Protein AF-F8F1L2-F1 (afdb_monomer_lite)

Radius of gyration: 29.19 Å; chains: 1; bounding box: 70×39×84 Å

Organism: Gracilinema caldarium (strain ATCC 51460 / DSM 7334 / H1) (NCBI:txid744872)

Foldseek 3Di:
DDPVVVVVVVVVVVVVVVVVVVVVVVVVVVVCCVQQPPPCPPPVVVVVVVLVCVLVVLVVCCVVVVPDDPVVNVVVSVVSVVVVVVVVVVVCPSNVVVVVVVVVVVVVVVVVVVVVVVVVVVVVVVVVD

Structure (mmCIF, N/CA/C/O backbone):
data_AF-F8F1L2-F1
#
_entry.id   AF-F8F1L2-F1
#
loop_
_atom_site.group_PDB
_atom_site.id
_atom_site.type_symbol
_atom_site.label_atom_id
_atom_site.label_alt_id
_atom_site.label_comp_id
_atom_site.label_asym_id
_atom_site.label_entity_id
_atom_site.label_seq_id
_atom_site.pdbx_PDB_ins_code
_atom_site.Cartn_x
_atom_site.Cartn_y
_atom_site.Cartn_z
_atom_site.occupancy
_atom_site.B_iso_or_equiv
_atom_site.auth_seq_id
_atom_site.auth_comp_id
_atom_site.auth_asym_id
_atom_site.auth_atom_id
_atom_site.pdbx_PDB_model_num
ATOM 1 N N . MET A 1 1 ? -44.943 -25.318 29.720 1.00 54.41 1 MET A N 1
ATOM 2 C CA . MET A 1 1 ? -43.682 -25.166 28.977 1.00 54.41 1 MET A CA 1
ATOM 3 C C . MET A 1 1 ? -42.663 -26.054 29.656 1.00 54.41 1 MET A C 1
ATOM 5 O O . MET A 1 1 ? -42.315 -25.811 30.809 1.00 54.41 1 MET A O 1
ATOM 9 N N . THR A 1 2 ? -42.342 -27.172 29.024 1.00 74.06 2 THR A N 1
ATOM 10 C CA . THR A 1 2 ? -41.527 -28.248 29.610 1.00 74.06 2 THR A CA 1
ATOM 11 C C . THR A 1 2 ? -40.049 -27.860 29.503 1.00 74.06 2 THR A C 1
ATOM 13 O O . THR A 1 2 ? -39.676 -27.162 28.564 1.00 74.06 2 THR A O 1
ATOM 16 N N . LYS A 1 3 ? -39.186 -28.265 30.448 1.00 70.69 3 LYS A N 1
ATOM 17 C CA . LYS A 1 3 ? -37.759 -27.861 30.466 1.00 70.69 3 LYS A CA 1
ATOM 18 C C . LYS A 1 3 ? -37.030 -28.125 29.137 1.00 70.69 3 LYS A C 1
ATOM 20 O O . LYS A 1 3 ? -36.189 -27.319 28.764 1.00 70.69 3 LYS A O 1
ATOM 25 N N . GLU A 1 4 ? -37.412 -29.183 28.420 1.00 74.00 4 GLU A N 1
ATOM 26 C CA . GLU A 1 4 ? -36.894 -29.526 27.085 1.00 74.00 4 GLU A CA 1
ATOM 27 C C . GLU A 1 4 ? -37.226 -28.487 26.000 1.00 74.00 4 GLU A C 1
ATOM 29 O O . GLU A 1 4 ? -36.390 -28.202 25.144 1.00 74.00 4 GLU A O 1
ATOM 34 N N . GLU A 1 5 ? -38.411 -27.868 26.048 1.00 70.94 5 GLU A N 1
ATOM 35 C CA . GLU A 1 5 ? -38.801 -26.811 25.102 1.00 70.94 5 GLU A CA 1
ATOM 36 C C . GLU A 1 5 ? -38.003 -25.523 25.348 1.00 70.94 5 GLU A C 1
ATOM 38 O O . GLU A 1 5 ? -37.698 -24.789 24.410 1.00 70.94 5 GLU A O 1
ATOM 43 N N . LEU A 1 6 ? -37.639 -25.254 26.608 1.00 72.62 6 LEU A N 1
ATOM 44 C CA . LEU A 1 6 ? -36.864 -24.075 26.996 1.00 72.62 6 LEU A CA 1
ATOM 45 C C . LEU A 1 6 ? -35.393 -24.198 26.570 1.00 72.62 6 LEU A C 1
ATOM 47 O O . LEU A 1 6 ? -34.834 -23.246 26.028 1.00 72.62 6 LEU A O 1
ATOM 51 N N . THR A 1 7 ? -34.782 -25.372 26.761 1.00 76.06 7 THR A N 1
ATOM 52 C CA . THR A 1 7 ? -33.414 -25.657 26.295 1.00 76.06 7 THR A CA 1
ATOM 53 C C . THR A 1 7 ? -33.326 -25.639 24.775 1.00 76.06 7 THR A C 1
ATOM 55 O O . THR A 1 7 ? -32.459 -24.965 24.232 1.00 76.06 7 THR A O 1
ATOM 58 N N . SER A 1 8 ? -34.291 -26.249 24.078 1.00 79.56 8 SER A N 1
ATOM 59 C CA . SER A 1 8 ? -34.328 -26.229 22.611 1.00 79.56 8 SER A CA 1
ATOM 60 C C . SER A 1 8 ? -34.473 -24.809 22.043 1.00 79.56 8 SER A C 1
ATOM 62 O O . SER A 1 8 ? -33.829 -24.474 21.048 1.00 79.56 8 SER A O 1
ATOM 64 N N . GLN A 1 9 ? -35.258 -23.937 22.692 1.00 78.44 9 GLN A N 1
ATOM 65 C CA . GLN A 1 9 ? -35.342 -22.525 22.303 1.00 78.44 9 GLN A CA 1
ATOM 66 C C . GLN A 1 9 ? -34.058 -21.737 22.593 1.00 78.44 9 GLN A C 1
ATOM 68 O O . GLN A 1 9 ? -33.703 -20.863 21.802 1.00 78.44 9 GLN A O 1
ATOM 73 N N . MET A 1 10 ? -33.364 -22.011 23.701 1.00 77.00 10 MET A N 1
ATOM 74 C CA . MET A 1 10 ? -32.070 -21.384 23.999 1.00 77.00 10 MET A CA 1
ATOM 75 C C . MET A 1 10 ? -30.995 -21.798 22.990 1.00 77.00 10 MET A C 1
ATOM 77 O O . MET A 1 10 ? -30.283 -20.933 22.481 1.00 77.00 10 MET A O 1
ATOM 81 N N . ASP A 1 11 ? -30.935 -23.083 22.641 1.00 86.12 11 ASP A N 1
ATOM 82 C CA . ASP A 1 11 ? -29.989 -23.609 21.654 1.00 86.12 11 ASP A CA 1
ATOM 83 C C . ASP A 1 11 ? -30.238 -23.001 20.267 1.00 86.12 11 ASP A C 1
ATOM 85 O O . ASP A 1 11 ? -29.300 -22.573 19.590 1.00 86.12 11 ASP A O 1
ATOM 89 N N . ALA A 1 12 ? -31.509 -22.881 19.864 1.00 87.19 12 ALA A N 1
ATOM 90 C CA . ALA A 1 12 ? -31.889 -22.241 18.607 1.00 87.19 12 ALA A CA 1
ATOM 91 C C . ALA A 1 12 ? -31.486 -20.756 18.562 1.00 87.19 12 ALA A C 1
ATOM 93 O O . ALA A 1 12 ? -30.949 -20.298 17.553 1.00 87.19 12 ALA A O 1
ATOM 94 N N . ARG A 1 13 ? -31.682 -20.014 19.662 1.00 83.38 13 ARG A N 1
ATOM 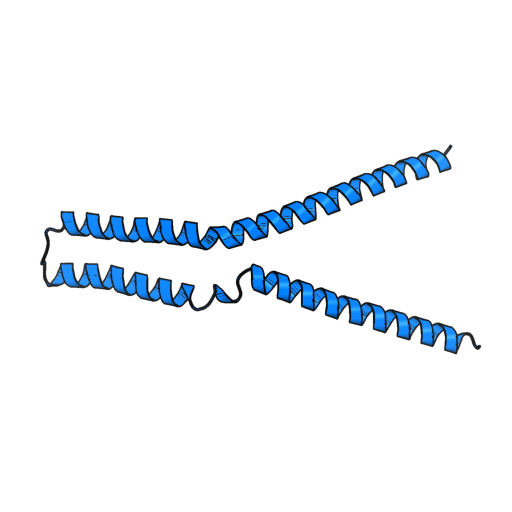95 C CA . ARG A 1 13 ? -31.264 -18.606 19.769 1.00 83.38 13 ARG A CA 1
ATOM 96 C C . ARG A 1 13 ? -29.742 -18.446 19.734 1.00 83.38 13 ARG A C 1
ATOM 98 O O . ARG A 1 13 ? -29.252 -17.563 19.039 1.00 83.38 13 ARG A O 1
ATOM 105 N N . MET A 1 14 ? -28.988 -19.312 20.417 1.00 81.81 14 MET A N 1
ATOM 106 C CA . MET A 1 14 ? -27.517 -19.302 20.360 1.00 81.81 14 MET A CA 1
ATOM 107 C C . MET A 1 14 ? -26.997 -19.581 18.948 1.00 81.81 14 MET A C 1
ATOM 109 O O . MET A 1 14 ? -26.086 -18.903 18.478 1.00 81.81 14 MET A O 1
ATOM 113 N N . LEU A 1 15 ? -27.582 -20.557 18.250 1.00 87.69 15 LEU A N 1
ATOM 114 C CA . LEU A 1 15 ? -27.239 -20.859 16.857 1.00 87.69 15 LEU A CA 1
ATOM 115 C C . LEU A 1 15 ? -27.510 -19.670 15.928 1.00 87.69 15 LEU A C 1
ATOM 117 O O . LEU A 1 15 ? -26.700 -19.376 15.045 1.00 87.69 15 LEU A O 1
ATOM 121 N N . GLU A 1 16 ? -28.620 -18.966 16.142 1.00 91.94 16 GLU A N 1
ATOM 122 C CA . GLU A 1 16 ? -28.966 -17.762 15.390 1.00 91.94 16 GLU A CA 1
ATOM 123 C C . GLU A 1 16 ? -27.978 -16.614 15.652 1.00 91.94 16 GLU A C 1
ATOM 125 O O . GLU A 1 16 ? -27.495 -15.989 14.703 1.00 91.94 16 GLU A O 1
ATOM 130 N N . GLU A 1 17 ? -27.603 -16.376 16.912 1.00 84.75 17 GLU A N 1
ATOM 131 C CA . GLU A 1 17 ? -26.579 -15.390 17.273 1.00 84.75 17 GLU A CA 1
ATOM 132 C C . GLU A 1 17 ? -25.225 -15.720 16.640 1.00 84.75 17 GLU A C 1
ATOM 134 O O . GLU A 1 17 ? -24.623 -14.858 15.999 1.00 84.75 17 GLU A O 1
ATOM 139 N N . ILE A 1 18 ? -24.769 -16.972 16.740 1.00 87.19 18 ILE A N 1
ATOM 140 C CA . ILE A 1 18 ? -23.511 -17.436 16.136 1.00 87.19 18 ILE A CA 1
ATOM 141 C C . ILE A 1 18 ? -23.518 -17.206 14.619 1.00 87.19 18 ILE A C 1
ATOM 143 O O . ILE A 1 18 ? -22.549 -16.687 14.059 1.00 87.19 18 ILE A O 1
ATOM 147 N N . ASN A 1 19 ? -24.615 -17.544 13.940 1.00 91.81 19 ASN A N 1
ATOM 148 C CA . ASN A 1 19 ? -24.745 -17.325 12.503 1.00 91.81 19 ASN A CA 1
ATOM 149 C C . ASN A 1 19 ? -24.704 -15.828 12.143 1.00 91.81 19 ASN A C 1
ATOM 151 O O . ASN A 1 19 ? -24.035 -15.425 11.186 1.00 91.81 19 ASN A O 1
ATOM 155 N N . ASN A 1 20 ? -25.356 -14.984 12.945 1.00 88.81 20 ASN A N 1
ATOM 156 C CA . ASN A 1 20 ? -25.298 -13.533 12.788 1.00 88.81 20 ASN A CA 1
ATOM 157 C C . ASN A 1 20 ? -23.875 -12.992 12.998 1.00 88.81 20 ASN A C 1
ATOM 159 O O . ASN A 1 20 ? -23.422 -12.176 12.193 1.00 88.81 20 ASN A O 1
ATOM 163 N N . PHE A 1 21 ? -23.126 -13.501 13.982 1.00 85.06 21 PHE A N 1
ATOM 164 C CA . PHE A 1 21 ? -21.714 -13.155 14.180 1.00 85.06 21 PHE A CA 1
ATOM 165 C C . PHE A 1 21 ? -20.852 -13.503 12.965 1.00 85.06 21 PHE A C 1
ATOM 167 O O . PHE A 1 21 ? -20.057 -12.670 12.524 1.00 85.06 21 PHE A O 1
ATOM 174 N N . TYR A 1 22 ? -21.011 -14.695 12.382 1.00 85.12 22 TYR A N 1
ATOM 175 C CA . TYR A 1 22 ? -20.271 -15.067 11.172 1.00 85.12 22 TYR A CA 1
ATOM 176 C C . TYR A 1 22 ? -20.604 -14.147 9.994 1.00 85.12 22 TYR A C 1
ATOM 178 O O . TYR A 1 22 ? -19.700 -13.717 9.276 1.00 85.12 22 TYR A O 1
ATOM 186 N N . LYS A 1 23 ? -21.878 -13.782 9.826 1.00 89.50 23 LYS A N 1
ATOM 187 C CA . LYS A 1 23 ? -22.342 -12.890 8.755 1.00 89.50 23 LYS A CA 1
ATOM 188 C C . LYS A 1 23 ? -21.848 -11.450 8.921 1.00 89.50 23 LYS A C 1
ATOM 190 O O . LYS A 1 23 ? -21.546 -10.777 7.933 1.00 89.50 23 LYS A O 1
ATOM 195 N N . GLU A 1 24 ? -21.761 -10.969 10.156 1.00 80.25 24 GLU A N 1
ATOM 196 C CA . GLU A 1 24 ? -21.184 -9.663 10.482 1.00 80.25 24 GLU A CA 1
ATOM 197 C C . GLU A 1 24 ? -19.673 -9.668 10.236 1.00 80.25 24 GLU A C 1
ATOM 199 O O . GLU A 1 24 ? -19.134 -8.781 9.572 1.00 80.25 24 GLU A O 1
ATOM 204 N N . ARG A 1 25 ? -18.990 -10.730 10.681 1.00 80.44 25 ARG A N 1
ATOM 205 C CA . ARG A 1 25 ? -17.555 -10.919 10.459 1.00 80.44 25 ARG A CA 1
ATOM 206 C C . ARG A 1 25 ? -17.216 -10.960 8.971 1.00 80.44 25 ARG A C 1
ATOM 208 O O . ARG A 1 25 ? -16.226 -10.361 8.563 1.00 80.44 25 ARG A O 1
ATOM 215 N N . GLU A 1 26 ? -18.024 -11.638 8.163 1.00 81.69 26 GLU A N 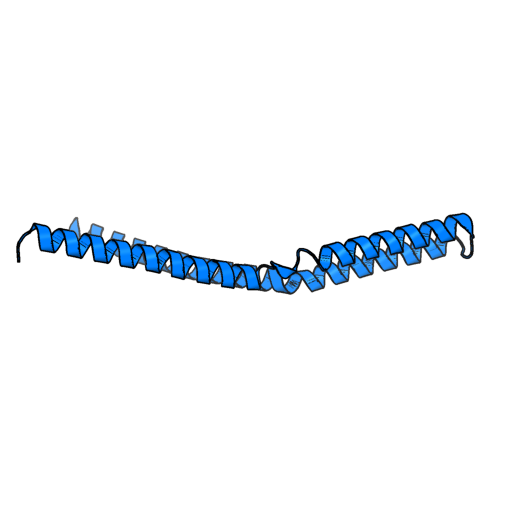1
ATOM 216 C CA . GLU A 1 26 ? -17.852 -11.716 6.710 1.00 81.69 26 GLU A CA 1
ATOM 217 C C . GLU A 1 26 ? -17.985 -10.336 6.049 1.00 81.69 26 GLU A C 1
ATOM 219 O O . GLU A 1 26 ? -17.151 -9.951 5.233 1.00 81.69 26 GLU A O 1
ATOM 224 N N . ARG A 1 27 ? -18.972 -9.534 6.471 1.00 79.44 27 ARG A N 1
ATOM 225 C CA . ARG A 1 27 ? -19.141 -8.151 5.997 1.00 79.44 27 ARG A CA 1
ATOM 226 C C . ARG A 1 27 ? -17.965 -7.259 6.378 1.00 79.44 27 ARG A C 1
ATOM 228 O O . ARG A 1 27 ? -17.505 -6.473 5.551 1.00 79.44 27 ARG A O 1
ATOM 235 N N . ILE A 1 28 ? -17.451 -7.406 7.598 1.00 76.56 28 ILE A N 1
ATOM 236 C CA . ILE A 1 28 ? -16.253 -6.696 8.056 1.00 76.56 28 ILE A CA 1
ATOM 237 C C . ILE A 1 28 ? -15.035 -7.138 7.237 1.00 76.56 28 ILE A C 1
ATOM 239 O O . ILE A 1 28 ? -14.273 -6.293 6.777 1.00 76.56 28 ILE A O 1
ATOM 243 N N . ARG A 1 29 ? -14.873 -8.441 6.986 1.00 74.44 29 ARG A N 1
ATOM 244 C CA . ARG A 1 29 ? -13.798 -9.000 6.154 1.00 74.44 29 ARG A CA 1
ATOM 245 C C . ARG A 1 29 ? -13.834 -8.454 4.728 1.00 74.44 29 ARG A C 1
ATOM 247 O O . ARG A 1 29 ? -12.789 -8.071 4.212 1.00 74.44 29 ARG A O 1
ATOM 254 N N . ASP A 1 30 ? -15.010 -8.362 4.119 1.00 76.38 30 ASP A N 1
ATOM 255 C CA . ASP A 1 30 ? -15.184 -7.807 2.774 1.00 76.38 30 ASP A CA 1
ATOM 256 C C . ASP A 1 30 ? -14.963 -6.293 2.725 1.00 76.38 30 ASP A C 1
ATOM 258 O O . ASP A 1 30 ? -14.337 -5.789 1.791 1.00 76.38 30 ASP A O 1
ATOM 262 N N . ALA A 1 31 ? -15.439 -5.552 3.728 1.00 72.44 31 ALA A N 1
ATOM 263 C CA . ALA A 1 31 ? -15.179 -4.121 3.847 1.00 72.44 31 ALA A CA 1
ATOM 264 C C . ALA A 1 31 ? -13.674 -3.851 4.011 1.00 72.44 31 ALA A C 1
ATOM 266 O O . ALA A 1 31 ? -13.113 -3.034 3.283 1.00 72.44 31 ALA A O 1
ATOM 267 N N . ILE A 1 32 ? -13.001 -4.606 4.885 1.00 67.50 32 ILE A N 1
ATOM 268 C CA . ILE A 1 32 ? -11.546 -4.559 5.071 1.00 67.50 32 ILE A CA 1
ATOM 269 C C . ILE A 1 32 ? -10.824 -4.976 3.787 1.00 67.50 32 ILE A C 1
ATOM 271 O O . ILE A 1 32 ? -9.873 -4.313 3.397 1.00 67.50 32 ILE A O 1
ATOM 275 N N . GLY A 1 33 ? -11.281 -6.012 3.080 1.00 64.62 33 GLY A N 1
ATOM 276 C CA . GLY A 1 33 ? -10.689 -6.454 1.814 1.00 64.62 33 GLY A CA 1
ATOM 277 C C . GLY A 1 33 ? -10.799 -5.405 0.703 1.00 64.62 33 GLY A C 1
ATOM 278 O O . GLY A 1 33 ? -9.831 -5.154 -0.019 1.00 64.62 33 GLY A O 1
ATOM 279 N N . LYS A 1 34 ? -11.948 -4.726 0.594 1.00 67.19 34 LYS A N 1
ATOM 280 C CA . LYS A 1 34 ? -12.163 -3.620 -0.356 1.00 67.19 34 LYS A CA 1
ATOM 281 C C . LYS A 1 34 ? -11.251 -2.424 -0.085 1.00 67.19 34 LYS A C 1
ATOM 283 O O . LYS A 1 34 ? -10.871 -1.738 -1.032 1.00 67.19 34 LYS A O 1
ATOM 288 N N . ILE A 1 35 ? -10.885 -2.187 1.174 1.00 65.06 35 ILE A N 1
ATOM 289 C CA . ILE A 1 35 ? -9.983 -1.093 1.545 1.00 65.06 35 ILE A CA 1
ATOM 290 C C . ILE A 1 35 ? -8.505 -1.537 1.493 1.00 65.06 35 ILE A C 1
ATOM 292 O O . ILE A 1 35 ? -7.648 -0.762 1.075 1.00 65.06 35 ILE A O 1
ATOM 296 N N . GLY A 1 36 ? -8.225 -2.800 1.825 1.00 57.41 36 GLY A N 1
ATOM 297 C CA . GLY A 1 36 ? -6.898 -3.420 1.892 1.00 57.41 36 GLY A CA 1
ATOM 298 C C . GLY A 1 36 ? -6.343 -3.963 0.570 1.00 57.41 36 GLY A C 1
ATOM 299 O O . GLY A 1 36 ? -5.203 -4.413 0.547 1.00 57.41 36 GLY A O 1
ATOM 300 N N . GLY A 1 37 ? -7.090 -3.899 -0.537 1.00 58.50 37 GLY A N 1
ATOM 301 C CA . GLY A 1 37 ? -6.498 -4.051 -1.869 1.00 58.50 37 GLY A CA 1
ATOM 302 C C . GLY A 1 37 ? -6.630 -5.420 -2.538 1.00 58.50 37 GLY A C 1
ATOM 303 O O . GLY A 1 37 ? -5.698 -5.860 -3.203 1.00 58.50 37 GLY A O 1
ATOM 304 N N . ILE A 1 38 ? -7.809 -6.051 -2.540 1.00 50.69 38 ILE A N 1
ATOM 305 C CA . ILE A 1 38 ? -8.041 -7.194 -3.462 1.00 50.69 38 ILE A CA 1
ATOM 306 C C . ILE A 1 38 ? -7.935 -6.798 -4.957 1.00 50.69 38 ILE A C 1
ATOM 308 O O . ILE A 1 38 ? -7.844 -7.665 -5.821 1.00 50.69 38 ILE A O 1
ATOM 312 N N . GLN A 1 39 ? -7.888 -5.496 -5.281 1.00 52.03 39 GLN A N 1
ATOM 313 C CA . GLN A 1 39 ? -7.569 -4.989 -6.626 1.00 52.03 39 GLN A CA 1
ATOM 314 C C . GLN A 1 39 ? -6.069 -4.754 -6.887 1.00 52.03 39 GLN A C 1
ATOM 316 O O . GLN A 1 39 ? -5.673 -4.740 -8.052 1.00 52.03 39 GLN A O 1
ATOM 321 N N . TYR A 1 40 ? -5.226 -4.653 -5.851 1.00 57.41 40 TYR A N 1
ATOM 322 C CA . TYR A 1 40 ? -3.775 -4.433 -5.994 1.00 57.41 40 TYR A CA 1
ATOM 323 C C . TYR A 1 40 ? -3.043 -5.620 -6.643 1.00 57.41 40 TYR A C 1
ATOM 325 O O . TYR A 1 40 ? -1.892 -5.520 -7.041 1.00 57.41 40 TYR A O 1
ATOM 333 N N . SER A 1 41 ? -3.686 -6.782 -6.770 1.00 62.97 41 SER A N 1
ATOM 334 C CA . SER A 1 41 ? -2.952 -8.010 -7.087 1.00 62.97 41 SER A CA 1
ATOM 335 C C . SER A 1 41 ? -2.761 -8.296 -8.577 1.00 62.97 41 SER A C 1
ATOM 337 O O . SER A 1 41 ? -1.931 -9.137 -8.904 1.00 62.97 41 SER A O 1
ATOM 339 N N . LYS A 1 42 ? -3.537 -7.694 -9.487 1.00 68.31 42 LYS A N 1
ATOM 340 C CA . LYS A 1 42 ? -3.438 -8.028 -10.924 1.00 68.31 42 LYS A CA 1
ATOM 341 C C . LYS A 1 42 ? -2.981 -6.852 -11.772 1.00 68.31 42 LYS A C 1
ATOM 343 O O . LYS A 1 42 ? -2.068 -7.014 -12.575 1.00 68.31 42 LYS A O 1
ATOM 348 N N . ALA A 1 43 ? -3.571 -5.675 -11.570 1.00 75.19 43 ALA A N 1
ATOM 349 C CA . ALA A 1 43 ? -3.195 -4.479 -12.316 1.00 75.19 43 ALA A CA 1
ATOM 350 C C . ALA A 1 43 ? -1.759 -4.036 -11.995 1.00 75.19 43 ALA A C 1
ATOM 352 O O . ALA A 1 43 ? -0.978 -3.839 -12.921 1.00 75.19 43 ALA A O 1
ATOM 353 N N . ASP A 1 44 ? -1.366 -3.977 -10.717 1.00 77.69 44 ASP A N 1
ATOM 354 C CA . ASP A 1 44 ? 0.003 -3.589 -10.347 1.00 77.69 44 ASP A CA 1
ATOM 355 C C . ASP A 1 44 ? 1.050 -4.602 -10.801 1.00 77.69 44 ASP A C 1
ATOM 357 O O . ASP A 1 44 ? 2.123 -4.212 -11.257 1.00 77.69 44 ASP A O 1
ATOM 361 N N . THR A 1 45 ? 0.739 -5.900 -10.748 1.00 79.50 45 THR A N 1
ATOM 362 C CA . THR A 1 45 ? 1.632 -6.937 -11.279 1.00 79.50 45 THR A CA 1
ATOM 363 C C . THR A 1 45 ? 1.844 -6.766 -12.781 1.00 79.50 45 THR A C 1
ATOM 365 O O . THR A 1 45 ? 2.984 -6.817 -13.239 1.00 79.50 45 THR A O 1
ATOM 368 N N . ILE A 1 46 ? 0.780 -6.496 -13.546 1.00 86.19 46 ILE A N 1
ATOM 369 C CA . ILE A 1 46 ? 0.872 -6.222 -14.988 1.00 86.19 46 ILE A CA 1
ATOM 370 C C . ILE A 1 46 ? 1.689 -4.952 -15.245 1.00 86.19 46 ILE A C 1
ATOM 372 O O . ILE A 1 46 ? 2.607 -4.970 -16.061 1.00 86.19 46 ILE A O 1
ATOM 376 N N . VAL A 1 47 ? 1.411 -3.869 -14.519 1.00 85.38 47 VAL A N 1
ATOM 377 C CA . VAL A 1 47 ? 2.154 -2.605 -14.619 1.00 85.38 47 VAL A CA 1
ATOM 378 C C . VAL A 1 47 ? 3.639 -2.807 -14.308 1.00 85.38 47 VAL A C 1
ATOM 380 O O . VAL A 1 47 ? 4.493 -2.239 -14.986 1.00 85.38 47 VAL A O 1
ATOM 383 N N . ASN A 1 48 ? 3.968 -3.620 -13.303 1.00 86.31 48 ASN A N 1
ATOM 384 C CA . ASN A 1 48 ? 5.350 -3.909 -12.938 1.00 86.31 48 ASN A CA 1
ATOM 385 C C . ASN A 1 48 ? 6.066 -4.741 -14.013 1.00 86.31 48 ASN A C 1
ATOM 387 O O . ASN A 1 48 ? 7.200 -4.432 -14.367 1.00 86.31 48 ASN A O 1
ATOM 391 N N . ILE A 1 49 ? 5.393 -5.748 -14.579 1.00 88.94 49 ILE A N 1
ATOM 392 C CA . ILE A 1 49 ? 5.930 -6.550 -15.688 1.00 88.94 49 ILE A CA 1
ATOM 393 C C . ILE A 1 49 ? 6.185 -5.669 -16.915 1.00 88.94 49 ILE A C 1
ATOM 395 O O . ILE A 1 49 ? 7.274 -5.720 -17.483 1.00 88.94 49 ILE A O 1
ATOM 399 N N . ILE A 1 50 ? 5.221 -4.824 -17.294 1.00 90.31 50 ILE A N 1
ATOM 400 C CA . ILE A 1 50 ? 5.376 -3.883 -18.412 1.00 90.31 50 ILE A CA 1
ATOM 401 C C . ILE A 1 50 ? 6.561 -2.951 -18.156 1.00 90.31 50 ILE A C 1
ATOM 403 O O . ILE A 1 50 ? 7.378 -2.758 -19.050 1.00 90.31 50 ILE A O 1
ATOM 407 N N . PHE A 1 51 ? 6.696 -2.416 -16.939 1.00 89.25 51 PHE A N 1
ATOM 408 C CA . PHE A 1 51 ? 7.810 -1.540 -16.581 1.00 89.25 51 PHE A CA 1
ATOM 409 C C . PHE A 1 51 ? 9.171 -2.238 -16.728 1.00 89.25 51 PHE A C 1
ATOM 411 O O . PHE A 1 51 ? 10.085 -1.663 -17.315 1.00 89.25 51 PHE A O 1
ATOM 418 N N . ILE A 1 52 ? 9.298 -3.488 -16.268 1.00 88.81 52 ILE A N 1
ATOM 419 C CA . ILE A 1 52 ? 10.530 -4.277 -16.423 1.00 88.81 52 ILE A CA 1
ATOM 420 C C . ILE A 1 52 ? 10.848 -4.507 -17.902 1.00 88.81 52 ILE A C 1
ATOM 422 O O . ILE A 1 52 ? 11.986 -4.297 -18.314 1.00 88.81 52 ILE A O 1
ATOM 426 N N . ILE A 1 53 ? 9.854 -4.894 -18.709 1.00 91.44 53 ILE A N 1
ATOM 427 C CA . ILE A 1 53 ? 10.030 -5.084 -20.156 1.00 91.44 53 ILE A CA 1
ATOM 428 C C . ILE A 1 53 ? 10.501 -3.785 -20.812 1.00 91.44 53 ILE A C 1
ATOM 430 O O . ILE A 1 53 ? 11.393 -3.818 -21.655 1.00 91.44 53 ILE A O 1
ATOM 434 N N . LEU A 1 54 ? 9.938 -2.646 -20.408 1.00 88.31 54 LEU A N 1
ATOM 435 C CA . LEU A 1 54 ? 10.298 -1.339 -20.947 1.00 88.31 54 LEU A CA 1
ATOM 436 C C . LEU A 1 54 ? 11.748 -0.987 -20.602 1.00 88.31 54 LEU A C 1
ATOM 438 O O . LEU A 1 54 ? 12.513 -0.665 -21.502 1.00 88.31 54 LEU A O 1
ATOM 442 N N . VAL A 1 55 ? 12.156 -1.128 -19.336 1.00 87.12 55 VAL A N 1
ATOM 443 C CA . VAL A 1 55 ? 13.533 -0.845 -18.894 1.00 87.12 55 VAL A CA 1
ATOM 444 C C . VAL A 1 55 ? 14.536 -1.775 -19.580 1.00 87.12 55 VAL A C 1
ATOM 446 O O . VAL A 1 55 ? 15.494 -1.304 -20.190 1.00 87.12 55 VAL A O 1
ATOM 449 N N . VAL A 1 56 ? 14.310 -3.090 -19.534 1.00 87.50 56 VAL A N 1
ATOM 450 C CA . VAL A 1 56 ? 15.216 -4.081 -20.139 1.00 87.50 56 VAL A CA 1
ATOM 451 C C . VAL A 1 56 ? 15.267 -3.924 -21.658 1.00 87.50 56 VAL A C 1
ATOM 453 O O . VAL A 1 56 ? 16.344 -4.002 -22.249 1.00 87.50 56 VAL A O 1
ATOM 456 N N . GLY A 1 57 ? 14.125 -3.667 -22.297 1.00 86.38 57 GLY A N 1
ATOM 457 C CA . GLY A 1 57 ? 14.036 -3.420 -23.733 1.00 86.38 57 GLY A CA 1
ATOM 458 C C . GLY A 1 57 ? 14.797 -2.165 -24.152 1.00 86.38 57 GLY A C 1
ATOM 459 O O . GLY A 1 57 ? 15.546 -2.212 -25.125 1.00 86.38 57 GLY A O 1
ATOM 460 N N . PHE A 1 58 ? 14.674 -1.077 -23.387 1.00 85.19 58 PHE A N 1
ATOM 461 C CA . PHE A 1 58 ? 15.386 0.175 -23.649 1.00 85.19 58 PHE A CA 1
ATOM 462 C C . PHE A 1 58 ? 16.907 -0.023 -23.595 1.00 85.19 58 PHE A C 1
ATOM 464 O O . PHE A 1 58 ? 17.603 0.313 -24.552 1.00 85.19 58 PHE A O 1
ATOM 471 N N . PHE A 1 59 ? 17.405 -0.680 -22.540 1.00 83.00 59 PHE A N 1
ATOM 472 C CA . PHE A 1 59 ? 18.827 -1.020 -22.412 1.00 83.00 59 PHE A CA 1
ATOM 473 C C . PHE A 1 59 ? 19.311 -1.983 -23.506 1.00 83.00 59 PHE A C 1
ATOM 475 O O . PHE A 1 59 ? 20.420 -1.839 -24.017 1.00 83.00 59 PHE A O 1
ATOM 482 N N . SER A 1 60 ? 18.485 -2.957 -23.900 1.00 85.44 60 SER A N 1
ATOM 483 C CA . SER A 1 60 ? 18.843 -3.928 -24.944 1.00 85.44 60 SER A CA 1
ATOM 484 C C . SER A 1 60 ? 18.967 -3.270 -26.319 1.00 85.44 60 SER A C 1
ATOM 486 O O . SER A 1 60 ? 19.916 -3.544 -27.052 1.00 85.44 60 SER A O 1
ATOM 488 N N . ILE A 1 61 ? 18.031 -2.380 -26.669 1.00 84.12 61 ILE A N 1
ATOM 489 C CA . ILE A 1 61 ? 18.057 -1.625 -27.931 1.00 84.12 61 ILE A CA 1
ATOM 490 C C . ILE A 1 61 ? 19.297 -0.747 -27.991 1.00 84.12 61 ILE A C 1
ATOM 492 O O . ILE A 1 61 ? 19.987 -0.709 -29.008 1.00 84.12 61 ILE A O 1
ATOM 496 N N . GLU A 1 62 ? 19.607 -0.059 -26.904 1.00 80.19 62 GLU A N 1
ATOM 497 C CA . GLU A 1 62 ? 20.771 0.803 -26.873 1.00 80.19 62 GLU A CA 1
ATOM 498 C C . GLU A 1 62 ? 22.088 0.030 -26.987 1.00 80.19 62 GLU A C 1
ATOM 500 O O . GLU A 1 62 ? 22.976 0.451 -27.727 1.00 80.19 62 GLU A O 1
ATOM 505 N N . LEU A 1 63 ? 22.206 -1.126 -26.327 1.00 77.81 63 LEU A N 1
ATOM 506 C CA . LEU A 1 63 ? 23.397 -1.968 -26.421 1.00 77.81 63 LEU A CA 1
ATOM 507 C C . LEU A 1 63 ? 23.677 -2.410 -27.869 1.00 77.81 63 LEU A C 1
ATOM 509 O O . LEU A 1 63 ? 24.836 -2.454 -28.287 1.00 77.81 63 LEU A O 1
ATOM 513 N N . VAL A 1 64 ? 22.620 -2.725 -28.628 1.00 80.62 64 VAL A N 1
ATOM 514 C CA . VAL A 1 64 ? 22.714 -3.231 -30.007 1.00 80.62 64 VAL A CA 1
ATOM 515 C C . VAL A 1 64 ? 22.892 -2.103 -31.025 1.00 80.62 64 VAL A C 1
ATOM 517 O O . VAL A 1 64 ? 23.755 -2.199 -31.895 1.00 80.62 64 VAL A O 1
ATOM 520 N N . PHE A 1 65 ? 22.100 -1.033 -30.930 1.00 78.00 65 PHE A N 1
ATOM 521 C CA . PHE A 1 65 ? 22.066 0.036 -31.935 1.00 78.00 65 PHE A CA 1
ATOM 522 C C . PHE A 1 65 ? 22.998 1.213 -31.618 1.00 78.00 65 PHE A C 1
ATOM 524 O O . PHE A 1 65 ? 23.255 2.025 -32.504 1.00 78.00 65 PHE A O 1
ATOM 531 N N . LYS A 1 66 ? 23.489 1.323 -30.374 1.00 77.31 66 LYS A N 1
ATOM 532 C CA . LYS A 1 66 ? 24.297 2.444 -29.854 1.00 77.31 66 LYS A CA 1
ATOM 533 C C . LYS A 1 66 ? 23.823 3.835 -30.326 1.00 77.31 66 LYS A C 1
ATOM 535 O O . LYS A 1 66 ? 24.645 4.629 -30.783 1.00 77.31 66 LYS A O 1
ATOM 540 N N . PRO A 1 67 ? 22.517 4.162 -30.241 1.00 72.69 67 PRO A N 1
ATOM 541 C CA . PRO A 1 67 ? 22.003 5.438 -30.737 1.00 72.69 67 PRO A CA 1
ATOM 542 C C . PRO A 1 67 ? 22.406 6.628 -29.851 1.00 72.69 67 PRO A C 1
ATOM 544 O O . PRO A 1 67 ? 22.348 7.768 -30.302 1.00 72.69 67 PRO A O 1
ATOM 547 N N . LEU A 1 68 ? 22.796 6.379 -28.595 1.00 72.88 68 LEU A N 1
ATOM 548 C CA . LEU A 1 68 ? 23.143 7.396 -27.605 1.00 72.88 68 LEU A CA 1
ATOM 549 C C . LEU A 1 68 ? 24.478 7.065 -26.916 1.00 72.88 68 LEU A C 1
ATOM 551 O O . LEU A 1 68 ? 24.839 5.891 -26.809 1.00 72.88 68 LEU A O 1
ATOM 555 N N . PRO A 1 69 ? 25.214 8.078 -26.420 1.00 81.12 69 PRO A N 1
ATOM 556 C CA . PRO A 1 69 ? 26.342 7.861 -25.524 1.00 81.12 69 PRO A CA 1
ATOM 557 C C . PRO A 1 69 ? 25.884 7.160 -24.241 1.00 81.12 69 PRO A C 1
ATOM 559 O O . PRO A 1 69 ? 24.909 7.580 -23.618 1.00 81.12 69 PRO A O 1
ATOM 562 N N . THR A 1 70 ? 26.639 6.151 -23.806 1.00 78.38 70 THR A N 1
ATOM 563 C CA . THR A 1 70 ? 26.317 5.305 -22.643 1.00 78.38 70 THR A CA 1
ATOM 564 C C . THR A 1 70 ? 26.043 6.105 -21.363 1.00 78.38 70 THR A C 1
ATOM 566 O O . THR A 1 70 ? 25.207 5.716 -20.555 1.00 78.38 70 THR A O 1
ATOM 569 N N . THR A 1 71 ? 26.695 7.256 -21.183 1.00 82.12 71 THR A N 1
ATOM 570 C CA . THR A 1 71 ? 26.462 8.145 -20.035 1.00 82.12 71 THR A CA 1
ATOM 571 C C . THR A 1 71 ? 25.021 8.660 -19.979 1.00 82.12 71 THR A C 1
ATOM 573 O O . THR A 1 71 ? 24.384 8.576 -18.934 1.00 82.12 71 THR A O 1
ATOM 576 N N . ILE A 1 72 ? 24.483 9.129 -21.112 1.00 83.19 72 ILE A N 1
ATOM 577 C CA . ILE A 1 72 ? 23.127 9.702 -21.188 1.00 83.19 72 ILE A CA 1
ATOM 578 C C . ILE A 1 72 ? 22.074 8.623 -20.936 1.00 83.19 72 ILE A C 1
ATOM 580 O O . ILE A 1 72 ? 21.053 8.867 -20.298 1.00 83.19 72 ILE A O 1
ATOM 584 N N . SER A 1 73 ? 22.323 7.406 -21.405 1.00 83.00 73 SER A N 1
ATOM 585 C CA . SER A 1 73 ? 21.433 6.290 -21.117 1.00 83.00 73 SER A CA 1
ATOM 586 C C . SER A 1 73 ? 21.337 5.953 -19.643 1.00 83.00 73 SER A C 1
ATOM 588 O O . SER A 1 73 ? 20.231 5.797 -19.125 1.00 83.00 73 SER A O 1
ATOM 590 N N . ILE A 1 74 ? 22.481 5.842 -18.966 1.00 84.62 74 ILE A N 1
ATOM 591 C CA . ILE A 1 74 ? 22.496 5.503 -17.547 1.00 84.62 74 ILE A CA 1
ATOM 592 C C . ILE A 1 74 ? 21.715 6.565 -16.767 1.00 84.62 74 ILE A C 1
ATOM 594 O O . ILE A 1 74 ? 20.912 6.213 -15.905 1.00 84.62 74 ILE A O 1
ATOM 598 N N . GLU A 1 75 ? 21.863 7.845 -17.120 1.00 88.75 75 GLU A N 1
ATOM 599 C CA . GLU A 1 75 ? 21.072 8.937 -16.542 1.00 88.75 75 GLU A CA 1
ATOM 600 C C . GLU A 1 75 ? 19.562 8.752 -16.772 1.00 88.75 75 GLU A C 1
ATOM 602 O O . GLU A 1 75 ? 18.782 8.845 -15.821 1.00 88.75 75 GLU A O 1
ATOM 607 N N . ILE A 1 76 ? 19.136 8.417 -17.996 1.00 85.38 76 ILE A N 1
ATOM 608 C CA . ILE A 1 76 ? 17.722 8.155 -18.326 1.00 85.38 76 ILE A CA 1
ATOM 609 C C . ILE A 1 76 ? 17.190 6.929 -17.569 1.00 85.38 76 ILE A C 1
ATOM 611 O O . ILE A 1 76 ? 16.071 6.955 -17.052 1.00 85.38 76 ILE A O 1
ATOM 615 N N . GLY A 1 77 ? 17.982 5.861 -17.463 1.00 86.62 77 GLY A N 1
ATOM 616 C CA . GLY A 1 77 ? 17.623 4.652 -16.727 1.00 86.62 77 GLY A CA 1
ATOM 617 C C . GLY A 1 77 ? 17.427 4.929 -15.237 1.00 86.62 77 GLY A C 1
ATOM 618 O O . GLY A 1 77 ? 16.403 4.553 -14.662 1.00 86.62 77 GLY A O 1
ATOM 619 N N . VAL A 1 78 ? 18.363 5.652 -14.619 1.00 88.62 78 VAL A N 1
ATOM 620 C CA . VAL A 1 78 ? 18.263 6.077 -13.214 1.00 88.62 78 VAL A CA 1
ATOM 621 C C . VAL A 1 78 ? 17.058 7.001 -13.009 1.00 88.62 78 VAL A C 1
ATOM 623 O O . VAL A 1 78 ? 16.314 6.842 -12.037 1.00 88.62 78 VAL A O 1
ATOM 626 N N . PHE A 1 79 ? 16.796 7.913 -13.948 1.00 90.31 79 PHE A N 1
ATOM 627 C CA . PHE A 1 79 ? 15.622 8.781 -13.911 1.00 90.31 79 PHE A CA 1
ATOM 628 C C . PHE A 1 79 ? 14.310 7.980 -13.959 1.00 90.31 79 PHE A C 1
ATOM 630 O O . PHE A 1 79 ? 13.443 8.168 -13.107 1.00 90.31 79 PHE A O 1
ATOM 637 N N . LEU A 1 80 ? 14.178 7.017 -14.876 1.00 87.00 80 LEU A N 1
ATOM 638 C CA . LEU A 1 80 ? 12.983 6.170 -14.985 1.00 87.00 80 LEU A CA 1
ATOM 639 C C . LEU A 1 80 ? 12.741 5.326 -13.727 1.00 87.00 80 LEU A C 1
ATOM 641 O O . LEU A 1 80 ? 11.601 5.209 -13.268 1.00 87.00 80 LEU A O 1
ATOM 645 N N . VAL A 1 81 ? 13.800 4.762 -13.142 1.00 88.62 81 VAL A N 1
ATOM 646 C CA . VAL A 1 81 ? 13.700 3.995 -11.891 1.00 88.62 81 VAL A CA 1
ATOM 647 C C . VAL A 1 81 ? 13.289 4.897 -10.727 1.00 88.62 81 VAL A C 1
ATOM 649 O O . VAL A 1 81 ? 12.394 4.532 -9.963 1.00 88.62 81 VAL A O 1
ATOM 652 N N . SER A 1 82 ? 13.872 6.091 -10.602 1.00 91.62 82 SER A N 1
ATOM 653 C CA . SER A 1 82 ? 13.497 7.030 -9.536 1.00 91.62 82 SER A CA 1
ATOM 654 C C . SER A 1 82 ? 12.037 7.482 -9.652 1.00 91.62 82 SER A C 1
ATOM 656 O O . SER A 1 82 ? 11.311 7.471 -8.655 1.00 91.62 82 SER A O 1
ATOM 658 N N . LEU A 1 83 ? 11.553 7.753 -10.869 1.00 91.00 83 LEU A N 1
ATOM 659 C CA . LEU A 1 83 ? 10.147 8.065 -11.123 1.00 91.00 83 LEU A CA 1
ATOM 660 C C . LEU A 1 83 ? 9.221 6.905 -10.722 1.00 91.00 83 LEU A C 1
ATOM 662 O O . LEU A 1 83 ? 8.177 7.130 -10.106 1.00 91.00 83 LEU A O 1
ATOM 666 N N . LYS A 1 84 ? 9.612 5.655 -11.004 1.00 87.44 84 LYS A N 1
ATOM 667 C CA . LYS A 1 84 ? 8.850 4.466 -10.590 1.00 87.44 84 LYS A CA 1
ATOM 668 C C . LYS A 1 84 ? 8.770 4.331 -9.071 1.00 87.44 84 LYS A C 1
ATOM 670 O O . LYS A 1 84 ? 7.706 3.976 -8.563 1.00 87.44 84 LYS A O 1
ATOM 675 N N . ILE A 1 85 ? 9.852 4.633 -8.353 1.00 87.62 85 ILE A N 1
ATOM 676 C CA . ILE A 1 85 ? 9.872 4.619 -6.884 1.00 87.62 85 ILE A CA 1
ATOM 677 C C . ILE A 1 85 ? 8.899 5.664 -6.331 1.00 87.62 85 ILE A C 1
ATOM 679 O O . ILE A 1 85 ? 8.061 5.328 -5.496 1.00 87.62 85 ILE A O 1
ATOM 683 N N . VAL A 1 86 ? 8.948 6.904 -6.832 1.00 88.50 86 VAL A N 1
ATOM 684 C CA . VAL A 1 86 ? 8.012 7.968 -6.423 1.00 88.50 86 VAL A CA 1
ATOM 685 C C . VAL A 1 86 ? 6.567 7.547 -6.684 1.00 88.50 86 VAL A C 1
ATOM 687 O O . VAL A 1 86 ? 5.705 7.691 -5.815 1.00 88.50 86 VAL A O 1
ATOM 690 N N . TRP A 1 87 ? 6.303 6.958 -7.850 1.00 85.50 87 TRP A N 1
ATOM 691 C CA . TRP A 1 87 ? 4.970 6.482 -8.196 1.00 85.50 87 TRP A CA 1
ATOM 692 C C . TRP A 1 87 ? 4.485 5.355 -7.272 1.00 85.50 87 TRP A C 1
ATOM 694 O O . TRP A 1 87 ? 3.337 5.375 -6.830 1.00 85.50 87 TRP A O 1
ATOM 704 N N . MET A 1 88 ? 5.364 4.414 -6.913 1.00 83.38 88 MET A N 1
ATOM 705 C CA . MET A 1 88 ? 5.063 3.347 -5.952 1.00 83.38 88 MET A CA 1
ATOM 706 C C . MET A 1 88 ? 4.735 3.907 -4.560 1.00 83.38 88 MET A C 1
ATOM 708 O O . MET A 1 88 ? 3.774 3.467 -3.929 1.00 83.38 88 MET A O 1
ATOM 712 N N . ILE A 1 89 ? 5.498 4.897 -4.088 1.00 81.56 89 ILE A N 1
ATOM 713 C CA . ILE A 1 89 ? 5.257 5.554 -2.795 1.00 81.56 89 ILE A CA 1
ATOM 714 C C . ILE A 1 89 ? 3.891 6.246 -2.794 1.00 81.56 89 ILE A C 1
ATOM 716 O O . ILE A 1 89 ? 3.123 6.076 -1.847 1.00 81.56 89 ILE A O 1
ATOM 720 N N . HIS A 1 90 ? 3.563 6.978 -3.863 1.00 80.19 90 HIS A N 1
ATOM 721 C CA . HIS A 1 90 ? 2.267 7.638 -4.003 1.00 80.19 90 HIS A CA 1
ATOM 722 C C . HIS A 1 90 ? 1.112 6.626 -4.025 1.00 80.19 90 HIS A C 1
ATOM 724 O O . HIS A 1 90 ? 0.118 6.803 -3.324 1.00 80.19 90 HIS A O 1
ATOM 730 N N . ALA A 1 91 ? 1.253 5.528 -4.773 1.00 76.81 91 ALA A N 1
ATOM 731 C CA . ALA A 1 91 ? 0.247 4.470 -4.808 1.00 76.81 91 ALA A CA 1
ATOM 732 C C . ALA A 1 91 ? -0.009 3.888 -3.400 1.00 76.81 91 ALA A C 1
ATOM 734 O O . ALA A 1 91 ? -1.156 3.722 -2.991 1.00 76.81 91 ALA A O 1
ATOM 735 N N . ASN A 1 92 ? 1.042 3.676 -2.605 1.00 72.94 92 ASN A N 1
ATOM 736 C CA . ASN A 1 92 ? 0.932 3.103 -1.261 1.00 72.94 92 ASN A CA 1
ATOM 737 C C . ASN A 1 92 ? 0.270 4.019 -0.205 1.00 72.94 92 ASN A C 1
ATOM 739 O O . ASN A 1 92 ? -0.065 3.545 0.883 1.00 72.94 92 ASN A O 1
ATOM 743 N N . GLN A 1 93 ? 0.015 5.304 -0.488 1.00 72.75 93 GLN A N 1
ATOM 744 C CA . GLN A 1 93 ? -0.562 6.238 0.495 1.00 72.75 93 GLN A CA 1
ATOM 745 C C . GLN A 1 93 ? -1.957 5.828 0.987 1.00 72.75 93 GLN A C 1
ATOM 747 O O . GLN A 1 93 ? -2.272 5.991 2.168 1.00 72.75 93 GLN A O 1
ATOM 752 N N . LYS A 1 94 ? -2.790 5.252 0.112 1.00 69.06 94 LYS A N 1
ATOM 753 C CA . LYS A 1 94 ? -4.152 4.829 0.472 1.00 69.06 94 LYS A CA 1
ATOM 754 C C . LYS A 1 94 ? -4.148 3.684 1.490 1.00 69.06 94 LYS A C 1
ATOM 756 O O . LYS A 1 94 ? -4.949 3.692 2.422 1.00 69.06 94 LYS A O 1
ATOM 761 N N . PHE A 1 95 ? -3.227 2.731 1.332 1.00 72.75 95 PHE A N 1
ATOM 762 C CA . PHE A 1 95 ? -3.051 1.626 2.273 1.00 72.75 95 PHE A CA 1
ATOM 763 C C . PHE A 1 95 ? -2.580 2.136 3.638 1.00 72.75 95 PHE A C 1
ATOM 765 O O . PHE A 1 95 ? -3.160 1.780 4.660 1.00 72.75 95 PHE A O 1
ATOM 772 N N . ASN A 1 96 ? -1.602 3.04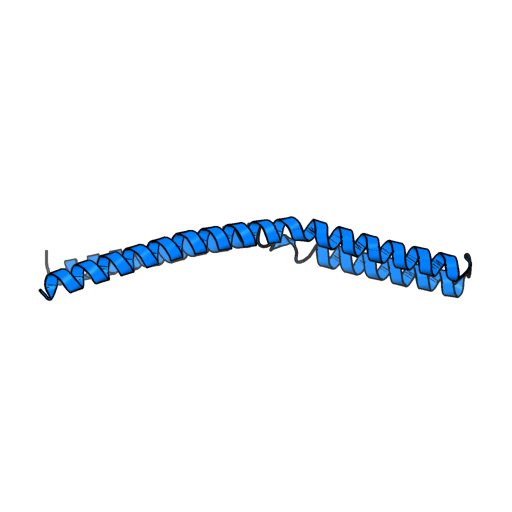5 3.659 1.00 74.81 96 ASN A N 1
ATOM 773 C CA . ASN A 1 96 ? -1.103 3.629 4.906 1.00 74.81 96 ASN A CA 1
ATOM 774 C C . ASN A 1 96 ? -2.198 4.384 5.673 1.00 74.81 96 ASN A C 1
ATOM 776 O O . ASN A 1 96 ? -2.303 4.241 6.889 1.00 74.81 96 ASN A O 1
ATOM 780 N N . HIS A 1 97 ? -3.052 5.137 4.974 1.00 76.88 97 HIS A N 1
ATOM 781 C CA . HIS A 1 97 ? -4.183 5.820 5.604 1.00 76.88 97 HIS A CA 1
ATOM 782 C C . HIS A 1 97 ? -5.198 4.836 6.206 1.00 76.88 97 HIS A C 1
ATOM 784 O O . HIS A 1 97 ? -5.746 5.080 7.279 1.00 76.88 97 HIS A O 1
ATOM 790 N N . PHE A 1 98 ? -5.426 3.697 5.549 1.00 77.56 98 PHE A N 1
ATOM 791 C CA . PHE A 1 98 ? -6.282 2.650 6.094 1.00 77.56 98 PHE A CA 1
ATOM 792 C C . PHE A 1 98 ? -5.682 1.991 7.337 1.00 77.56 98 PHE A C 1
ATOM 794 O O . PHE A 1 98 ? -6.371 1.858 8.346 1.00 77.56 98 PHE A O 1
ATOM 801 N N . VAL A 1 99 ? -4.399 1.622 7.289 1.00 76.75 99 VAL A N 1
ATOM 802 C CA . VAL A 1 99 ? -3.686 1.056 8.444 1.00 76.75 99 VAL A CA 1
ATOM 803 C C . VAL A 1 99 ? -3.737 2.019 9.629 1.00 76.75 99 VAL A C 1
ATOM 805 O O . VAL A 1 99 ? -4.010 1.590 10.748 1.00 76.75 99 VAL A O 1
ATOM 808 N N . PHE A 1 100 ? -3.564 3.320 9.381 1.00 81.81 100 PHE A N 1
ATOM 809 C CA . PHE A 1 100 ? -3.709 4.357 10.400 1.00 81.81 100 PHE A CA 1
ATOM 810 C C . PHE A 1 100 ? -5.107 4.355 11.041 1.00 81.81 100 PHE A C 1
ATOM 812 O O . PHE A 1 100 ? -5.224 4.334 12.264 1.00 81.81 100 PHE A O 1
ATOM 819 N N 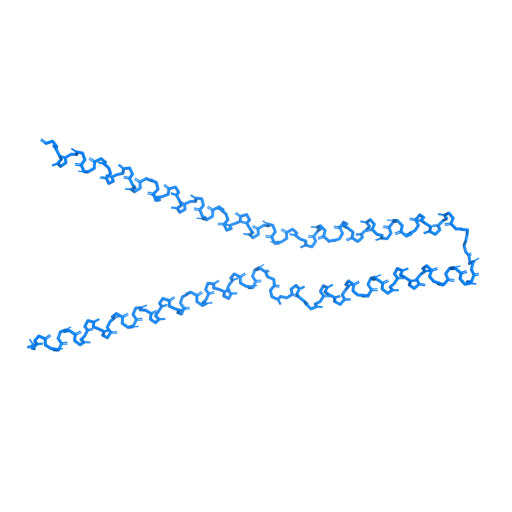. TRP A 1 101 ? -6.173 4.305 10.237 1.00 80.94 101 TRP A N 1
ATOM 820 C CA . TRP A 1 101 ? -7.548 4.243 10.746 1.00 80.94 101 TRP A CA 1
ATOM 821 C C . TRP A 1 101 ? -7.828 2.992 11.579 1.00 80.94 101 TRP A C 1
ATOM 823 O O . TRP A 1 101 ? -8.480 3.073 12.623 1.00 80.94 101 TRP A O 1
ATOM 833 N N . VAL A 1 102 ? -7.322 1.838 11.140 1.00 84.19 102 VAL A N 1
ATOM 834 C CA . VAL A 1 102 ? -7.450 0.585 11.891 1.00 84.19 102 VAL A CA 1
ATOM 835 C C . VAL A 1 102 ? -6.732 0.699 13.232 1.00 84.19 102 VAL A C 1
ATOM 837 O O . VAL A 1 102 ? -7.323 0.366 14.259 1.00 84.19 102 VAL A O 1
ATOM 840 N N . LEU A 1 103 ? -5.506 1.221 13.247 1.00 85.88 103 LEU A N 1
ATOM 841 C CA . LEU A 1 103 ? -4.731 1.385 14.474 1.00 85.88 103 LEU A CA 1
ATOM 842 C C . LEU A 1 103 ? -5.422 2.334 15.460 1.00 85.88 103 LEU A C 1
ATOM 844 O O . LEU A 1 103 ? -5.571 1.980 16.623 1.00 85.88 103 LEU A O 1
ATOM 848 N N . ASN A 1 104 ? -5.940 3.469 14.984 1.00 84.06 104 ASN A N 1
ATOM 849 C CA . ASN A 1 104 ? -6.689 4.417 15.812 1.00 84.06 104 ASN A CA 1
ATOM 850 C C . ASN A 1 104 ? -7.957 3.783 16.418 1.00 84.06 104 ASN A C 1
ATOM 852 O O . ASN A 1 104 ? -8.286 3.992 17.584 1.00 84.06 104 ASN A O 1
ATOM 856 N N . SER A 1 105 ? -8.666 2.952 15.646 1.00 85.19 105 SER A N 1
ATOM 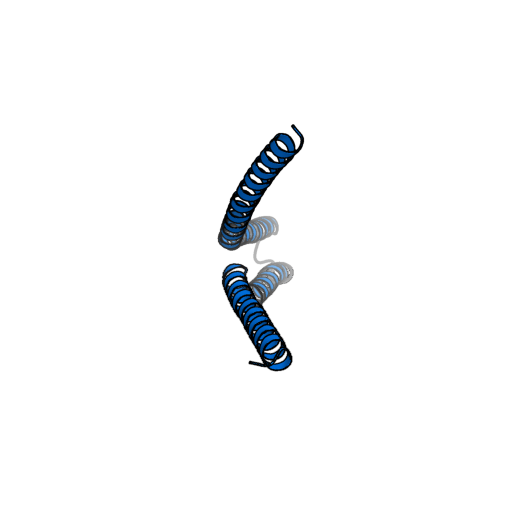857 C CA . SER A 1 105 ? -9.826 2.219 16.168 1.00 85.19 105 SER A CA 1
ATOM 858 C C . SER A 1 105 ? -9.437 1.182 17.229 1.00 85.19 105 SER A C 1
ATOM 860 O O . SER A 1 105 ? -10.159 0.997 18.211 1.00 85.19 105 SER A O 1
ATOM 862 N N . LEU A 1 106 ? -8.287 0.523 17.058 1.00 88.00 106 LEU A N 1
ATOM 863 C CA . LEU A 1 106 ? -7.749 -0.431 18.023 1.00 88.00 106 LEU A CA 1
ATOM 864 C C . LEU A 1 106 ? -7.326 0.283 19.309 1.00 88.00 106 LEU A C 1
ATOM 866 O O . LEU A 1 106 ? -7.667 -0.185 20.391 1.00 88.00 106 LEU A O 1
ATOM 870 N N . GLU A 1 107 ? -6.643 1.421 19.187 1.00 87.88 107 GLU A N 1
ATOM 871 C CA . GLU A 1 107 ? -6.215 2.266 20.301 1.00 87.88 107 GLU A CA 1
ATOM 872 C C . GLU A 1 107 ? -7.411 2.699 21.155 1.00 87.88 107 GLU A C 1
ATOM 874 O O . GLU A 1 107 ? -7.417 2.471 22.363 1.00 87.88 107 GLU A O 1
ATOM 879 N N . PHE A 1 108 ? -8.481 3.200 20.530 1.00 88.31 108 PHE A N 1
ATOM 880 C CA . PHE A 1 108 ? -9.699 3.590 21.244 1.00 88.31 108 PHE A CA 1
ATOM 881 C C . PHE A 1 108 ? -10.352 2.420 22.001 1.00 88.31 108 PHE A C 1
ATOM 883 O O . PHE A 1 108 ? -10.745 2.553 23.166 1.00 88.31 108 PHE A O 1
ATOM 890 N N . ARG A 1 109 ? -10.464 1.249 21.356 1.00 88.25 109 ARG A N 1
ATOM 891 C CA . ARG A 1 109 ? -11.032 0.049 21.996 1.00 88.25 109 ARG A CA 1
ATOM 892 C C . ARG A 1 109 ? -10.151 -0.447 23.137 1.00 88.25 109 ARG A C 1
ATOM 894 O O . ARG A 1 109 ? -10.675 -0.828 24.179 1.00 88.25 109 ARG A O 1
ATOM 901 N N . MET A 1 110 ? -8.833 -0.428 22.958 1.00 90.56 110 MET A N 1
ATOM 902 C CA . MET A 1 110 ? -7.885 -0.835 23.989 1.00 90.56 110 MET A CA 1
ATOM 903 C C . MET A 1 110 ? -7.949 0.104 25.193 1.00 90.56 110 MET A C 1
ATOM 905 O O . MET A 1 110 ? -8.056 -0.379 26.312 1.00 90.56 110 MET A O 1
ATOM 909 N N . ASN A 1 111 ? -8.018 1.418 24.966 1.00 93.75 111 ASN A N 1
ATOM 910 C CA . ASN A 1 111 ? -8.176 2.403 26.034 1.00 93.75 111 ASN A CA 1
ATOM 911 C C . ASN A 1 111 ? -9.479 2.201 26.824 1.00 93.75 111 ASN A C 1
ATOM 913 O O . ASN A 1 111 ? -9.486 2.238 28.051 1.00 93.75 111 ASN A O 1
ATOM 917 N N . THR A 1 112 ? -10.584 1.925 26.125 1.00 91.50 112 THR A N 1
ATOM 918 C CA . THR A 1 112 ? -11.870 1.619 26.773 1.00 91.50 112 THR A CA 1
ATOM 919 C C . THR A 1 112 ? -11.766 0.370 27.649 1.00 91.50 112 THR A C 1
ATOM 921 O O . THR A 1 112 ? -12.232 0.373 28.785 1.00 91.50 112 THR A O 1
ATOM 924 N N . ASN A 1 113 ? -11.122 -0.688 27.150 1.00 91.88 113 ASN A N 1
ATOM 925 C CA . ASN A 1 113 ? -10.901 -1.904 27.930 1.00 91.88 113 ASN A CA 1
ATOM 926 C C . ASN A 1 113 ? -10.048 -1.632 29.175 1.00 91.88 113 ASN A C 1
ATOM 928 O O . ASN A 1 113 ? -10.380 -2.144 30.238 1.00 91.88 113 ASN A O 1
ATOM 932 N N . THR A 1 114 ? -8.999 -0.811 29.069 1.00 93.75 114 THR A N 1
ATOM 933 C CA . THR A 1 114 ? -8.183 -0.410 30.225 1.00 93.75 114 THR A CA 1
ATOM 934 C C . THR A 1 114 ? -9.036 0.267 31.300 1.00 93.75 114 THR A C 1
ATOM 936 O O . THR A 1 114 ? -8.986 -0.147 32.454 1.00 93.75 114 THR A O 1
ATOM 939 N N . HIS A 1 115 ? -9.896 1.223 30.933 1.00 92.88 115 HIS A N 1
ATOM 940 C CA . HI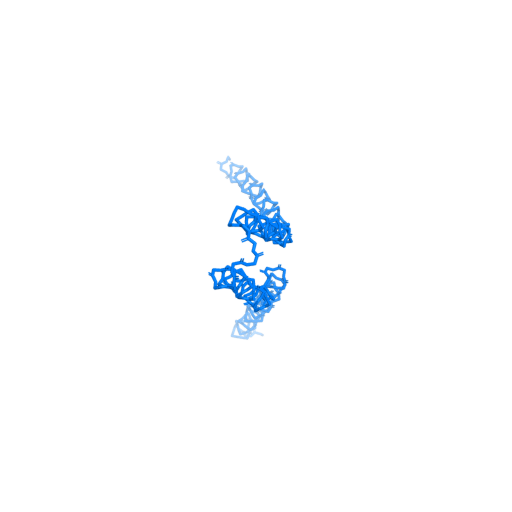S A 1 115 ? -10.799 1.870 31.894 1.00 92.88 115 HIS A CA 1
ATOM 941 C C . HIS A 1 115 ? -11.794 0.896 32.539 1.00 92.88 115 HIS A C 1
ATOM 943 O O . HIS A 1 115 ? -12.037 0.971 33.741 1.00 92.88 115 HIS A O 1
ATOM 949 N N . LEU A 1 116 ? -12.351 -0.045 31.767 1.00 93.38 116 LEU A N 1
ATOM 950 C CA . LEU A 1 116 ? -13.240 -1.075 32.313 1.00 93.38 116 LEU A CA 1
ATOM 951 C C . LEU A 1 116 ? -12.517 -1.973 33.327 1.00 93.38 116 LEU A C 1
ATOM 953 O O . LEU A 1 116 ? -13.107 -2.342 34.341 1.00 93.38 116 LEU A O 1
ATOM 957 N N . LEU A 1 117 ? -11.250 -2.313 33.075 1.00 93.25 117 LEU A N 1
ATOM 958 C CA . LEU A 1 117 ? -10.435 -3.093 34.008 1.00 93.25 117 LEU A CA 1
ATOM 959 C C . LEU A 1 117 ? -10.176 -2.323 35.310 1.00 93.25 117 LEU A C 1
ATOM 961 O O . LEU A 1 117 ? -10.363 -2.893 36.381 1.00 93.25 117 LEU A O 1
ATOM 965 N N . GLU A 1 118 ? -9.843 -1.033 35.231 1.00 94.38 118 GLU A N 1
ATOM 966 C CA . GLU A 1 118 ? -9.658 -0.174 36.413 1.00 94.38 118 GLU A CA 1
ATOM 967 C C . GLU A 1 118 ? -10.944 -0.037 37.248 1.00 94.38 118 GLU A C 1
ATOM 969 O O . GLU A 1 118 ? -10.907 -0.020 38.480 1.00 94.38 118 GLU A O 1
ATOM 974 N N . GLU A 1 119 ? -12.110 0.074 36.603 1.00 93.88 119 GLU A N 1
ATOM 975 C CA . GLU A 1 119 ? -13.392 0.116 37.314 1.00 93.88 119 GLU A CA 1
ATOM 976 C C . GLU A 1 119 ? -13.729 -1.212 37.995 1.00 93.88 119 GLU A C 1
ATOM 978 O O . GLU A 1 119 ? -14.277 -1.215 39.102 1.00 93.88 119 GLU A O 1
ATOM 983 N N . LEU A 1 120 ? -13.414 -2.338 37.348 1.00 93.94 120 LEU A N 1
ATOM 984 C CA . LEU A 1 120 ? -13.586 -3.664 37.936 1.00 93.94 120 LEU A CA 1
ATOM 985 C C . LEU A 1 120 ? -12.669 -3.856 39.144 1.00 93.94 120 LEU A C 1
ATOM 987 O O . LEU A 1 120 ? -13.148 -4.324 40.174 1.00 93.94 120 LEU A O 1
ATOM 991 N N . GLU A 1 121 ? -11.405 -3.443 39.049 1.00 93.19 121 GLU A N 1
ATOM 992 C CA . GLU A 1 121 ? -10.446 -3.480 40.159 1.00 93.19 121 GLU A CA 1
ATOM 993 C C . GLU A 1 121 ? -10.974 -2.695 41.368 1.00 93.19 121 GLU A C 1
ATOM 995 O O . GLU A 1 121 ? -11.128 -3.258 42.450 1.00 93.19 121 GLU A O 1
ATOM 1000 N N . LYS A 1 122 ? -11.427 -1.449 41.164 1.00 94.00 122 LYS A N 1
ATOM 1001 C CA . LYS A 1 122 ? -12.029 -0.631 42.236 1.00 94.00 122 LYS A CA 1
ATOM 1002 C C . LYS A 1 122 ? -13.258 -1.278 42.874 1.00 94.00 122 LYS A C 1
ATOM 1004 O O . LYS A 1 122 ? -13.465 -1.160 44.079 1.00 94.00 122 LYS A O 1
ATOM 1009 N N . LYS A 1 123 ? -14.120 -1.920 42.080 1.00 93.50 123 LYS A N 1
ATOM 1010 C CA . LYS A 1 123 ? -15.314 -2.604 42.603 1.00 93.50 123 LYS A CA 1
ATOM 1011 C C . LYS A 1 123 ? -14.945 -3.847 43.409 1.00 93.50 123 LYS A C 1
ATOM 1013 O O . LYS A 1 123 ? -15.617 -4.118 44.397 1.00 93.50 123 LYS A O 1
ATOM 1018 N N . ILE A 1 124 ? -13.916 -4.585 42.998 1.00 93.62 124 ILE A N 1
ATOM 1019 C CA . ILE A 1 124 ? -13.412 -5.746 43.740 1.00 93.62 124 ILE A CA 1
ATOM 1020 C C . ILE A 1 124 ? -12.818 -5.294 45.078 1.00 93.62 124 ILE A C 1
ATOM 1022 O O . ILE A 1 124 ? -13.190 -5.860 46.103 1.00 93.62 124 ILE A O 1
ATOM 1026 N N . ASP A 1 125 ? -12.007 -4.233 45.090 1.00 92.19 125 ASP A N 1
ATOM 1027 C CA . ASP A 1 125 ? -11.427 -3.675 46.320 1.00 92.19 125 ASP A CA 1
ATOM 1028 C C . ASP A 1 125 ? -12.503 -3.234 47.324 1.00 92.19 125 ASP A C 1
ATOM 1030 O O . ASP A 1 125 ? -12.404 -3.515 48.517 1.00 92.19 125 ASP A O 1
ATOM 1034 N N . LEU A 1 126 ? -13.576 -2.594 46.844 1.00 90.19 126 LEU A N 1
ATOM 1035 C CA . LEU A 1 126 ? -14.716 -2.190 47.678 1.00 90.19 126 LEU A CA 1
ATOM 1036 C C . LEU A 1 126 ? -15.510 -3.370 48.252 1.00 90.19 126 LEU A C 1
ATOM 1038 O O . LEU A 1 126 ? -16.176 -3.203 49.266 1.00 90.19 126 LEU A O 1
ATOM 1042 N N . LEU A 1 127 ? -15.493 -4.532 47.595 1.00 86.88 127 LEU A N 1
ATOM 1043 C CA . LEU A 1 127 ? -16.162 -5.748 48.071 1.00 86.88 127 LEU A CA 1
ATOM 1044 C C . LEU A 1 127 ? -15.278 -6.578 49.013 1.00 86.88 127 LEU A C 1
ATOM 1046 O O . LEU A 1 127 ? -15.783 -7.489 49.667 1.00 86.88 127 LEU A O 1
ATOM 1050 N N . GLN A 1 128 ? -13.971 -6.306 49.042 1.00 76.50 128 GLN A N 1
ATOM 1051 C CA . GLN A 1 128 ? -13.015 -6.941 49.949 1.00 76.50 128 GLN A CA 1
ATOM 1052 C C . GLN A 1 128 ? -12.805 -6.161 51.261 1.00 76.50 128 GLN A C 1
ATOM 1054 O O . GLN A 1 128 ? -12.230 -6.729 52.192 1.00 76.50 128 GLN A O 1
ATOM 1059 N N . GLN A 1 129 ? -13.267 -4.905 51.345 1.00 55.28 129 GLN A N 1
ATOM 1060 C CA . GLN A 1 129 ? -13.408 -4.134 52.594 1.00 55.28 129 GLN A CA 1
ATOM 1061 C C . GLN A 1 129 ? -14.706 -4.466 53.333 1.00 55.28 129 GLN A C 1
ATOM 1063 O O . GLN A 1 129 ? -14.653 -4.475 54.584 1.00 55.28 129 GLN A O 1
#

Secondary structure (DSSP, 8-state):
--HHHHHHHHHHHHHHHHHHHHHHHHHHHHHHHHHHTTTTTTHHHHHHHHHHHHHHHHHHHHHHH--S-HHHHHHHHHHHHHHHHHHHHHHHHHHHHHHHHHHHHHHHHHHHHHHHHHHHHHHHHHHH-

Sequence (129 aa):
MTKEELTSQMDARMLEEINNFYKERERIRDAIGKIGGIQYSKADTIVNIIFIILVVGFFSIELVFKPLPTTISIEIGVFLVSLKIVWMIHANQKFNHFVFWVLNSLEFRMNTNTHLLEELEKKIDLLQQ

pLDDT: mean 81.59, std 9.69, range [50.69, 94.38]